Protein AF-A0A411HE53-F1 (afdb_monomer)

Radius of gyration: 23.03 Å; Cα contacts (8 Å, |Δi|>4): 157; chains: 1; bounding box: 48×33×70 Å

Foldseek 3Di:
DQPADADPVRNPGCVLVVLVVLLVVLVVLLVVLVVLLVVLVVCLVPPDLDPLVVQLVVLVVQLVVLVVVLVVLVVCLVVDPVSVVVNVVSVVSNVLSVQSNVLSVCCVPPVPSNSSSVSSNVNSVVSNVVSVVSNVVSVCVVVLHADPPDDPVVVQVVQCPDPPDPHDPDDRHD

pLDDT: mean 86.56, std 9.47, range [50.94, 96.75]

Nearest PDB structures (foldseek):
  8j80-assembly1_A  TM=7.969E-01  e=7.091E-08  Homo sapiens
  8j7v-assembly1_A  TM=7.906E-01  e=1.663E-07  Homo sapiens
  8j7w-assembly1_A  TM=7.786E-01  e=2.138E-07  Homo sapiens
  8j7t-assembly1_B  TM=7.799E-01  e=3.193E-07  Homo sapiens
  8j7x-assembly1_B  TM=7.549E-01  e=5.272E-07  Homo sapiens

Mean predicted aligned error: 8.35 Å

Sequence (174 aa):
IGERKANPGKTYGYYRTEILAAVINAVVLLGISIYVLVEAYRRFQDPPEVQSTSMLIVAGIGLVVNIVGLMILRKDSEASLNMKGAYFEVLSDMLTSVGVMIAGVIMLTTGWYYADPLISAAIGLLIFPRTWKLLMEAVNVLLEGTPKDVDIQELRKSLEQTQGVKDVHDLHIW

Solvent-accessible surface area (backbone atoms only — not comparable to full-atom values): 9396 Å² total; per-residue (Å²): 118,44,82,46,73,58,44,99,92,33,80,82,33,32,53,68,58,44,40,50,52,50,34,53,52,25,52,51,51,40,52,51,23,52,48,39,37,53,50,16,54,51,34,63,77,56,59,62,92,67,65,35,69,62,52,35,52,54,28,51,52,51,32,52,54,29,50,53,51,41,63,62,36,60,78,47,28,82,77,36,72,67,41,34,50,54,39,54,48,39,52,49,55,33,52,52,25,48,49,52,34,52,24,26,52,45,28,70,76,70,67,48,48,62,38,48,24,55,49,40,32,52,53,18,65,60,46,37,63,54,34,50,53,51,30,54,52,36,49,36,59,73,67,51,38,64,52,94,88,60,56,67,68,61,52,50,53,55,51,52,68,37,91,89,49,87,74,88,77,91,88,80,63,94

Structure (mmCIF, N/CA/C/O backbone):
data_AF-A0A411HE53-F1
#
_entry.id   AF-A0A411HE53-F1
#
loop_
_atom_site.group_PDB
_atom_site.id
_atom_site.type_symbol
_atom_site.label_atom_id
_atom_site.label_alt_id
_atom_site.label_comp_id
_atom_site.label_asym_id
_atom_site.label_entity_id
_atom_site.label_seq_id
_atom_site.pdbx_PDB_ins_code
_atom_site.Cartn_x
_atom_site.Cartn_y
_atom_site.Cartn_z
_atom_site.occupancy
_atom_site.B_iso_or_equiv
_atom_site.auth_seq_id
_atom_site.auth_comp_id
_atom_site.auth_asym_id
_atom_site.auth_atom_id
_atom_site.pdbx_PDB_model_num
ATOM 1 N N . ILE A 1 1 ? -10.661 16.184 9.924 1.00 51.97 1 ILE A N 1
ATOM 2 C CA . ILE A 1 1 ? -12.151 16.126 9.998 1.00 51.97 1 ILE A CA 1
ATOM 3 C C . ILE A 1 1 ? -12.615 15.289 11.200 1.00 51.97 1 ILE A C 1
ATOM 5 O O . ILE A 1 1 ? -13.553 15.725 11.856 1.00 51.97 1 ILE A O 1
ATOM 9 N N . GLY A 1 2 ? -11.942 14.175 11.539 1.00 52.38 2 GLY A N 1
ATOM 10 C CA . GLY A 1 2 ? -12.237 13.351 12.729 1.00 52.38 2 GLY A CA 1
ATOM 11 C C . GLY A 1 2 ? -12.090 14.063 14.084 1.00 52.38 2 GLY A C 1
ATOM 12 O O . GLY A 1 2 ? -12.897 13.837 14.976 1.00 52.38 2 GLY A O 1
ATOM 13 N N . GLU A 1 3 ? -11.172 15.028 14.210 1.00 50.94 3 GLU A N 1
ATOM 14 C CA . GLU A 1 3 ? -10.943 15.790 15.457 1.00 50.94 3 GLU A CA 1
ATOM 15 C C . GLU A 1 3 ? -12.009 16.855 15.787 1.00 50.94 3 GLU A C 1
ATOM 17 O O . GLU A 1 3 ? -11.883 17.600 16.764 1.00 50.94 3 GLU A O 1
ATOM 22 N N . ARG A 1 4 ? -13.075 16.986 14.982 1.00 58.03 4 ARG A N 1
ATOM 23 C CA . ARG A 1 4 ? -14.153 17.932 15.305 1.00 58.03 4 ARG A CA 1
ATOM 24 C C . ARG A 1 4 ? -14.902 17.451 16.551 1.00 58.03 4 ARG A C 1
ATOM 26 O O . ARG A 1 4 ? -15.540 16.399 16.528 1.00 58.03 4 ARG A O 1
ATOM 33 N N . LYS A 1 5 ? -14.844 18.264 17.616 1.00 52.84 5 LYS A N 1
ATOM 34 C CA . LYS A 1 5 ? -15.553 18.040 18.887 1.00 52.84 5 LYS A CA 1
ATOM 35 C C . LYS A 1 5 ? -17.051 17.800 18.659 1.00 52.84 5 LYS A C 1
ATOM 37 O O . LYS A 1 5 ? -17.638 18.337 17.716 1.00 52.84 5 LYS A O 1
ATOM 42 N N . ALA A 1 6 ? -17.649 16.997 19.539 1.00 63.59 6 ALA A N 1
ATOM 43 C CA . ALA A 1 6 ? -19.078 16.700 19.531 1.00 63.59 6 ALA A CA 1
ATOM 44 C C . ALA A 1 6 ? -19.917 17.987 19.495 1.00 63.59 6 ALA A C 1
ATOM 46 O O . ALA A 1 6 ? -19.583 18.983 20.140 1.00 63.59 6 ALA A O 1
ATOM 47 N N . ASN A 1 7 ? -21.001 17.964 18.723 1.00 72.25 7 ASN A N 1
ATOM 48 C CA . ASN A 1 7 ? -21.968 19.056 18.653 1.00 72.25 7 ASN A CA 1
ATOM 49 C C . ASN A 1 7 ? -23.387 18.505 18.900 1.00 72.25 7 ASN A C 1
ATOM 51 O O . ASN A 1 7 ? -23.577 17.289 18.866 1.00 72.25 7 ASN A O 1
ATOM 55 N N . PRO A 1 8 ? -24.400 19.360 19.119 1.00 68.56 8 PRO A N 1
ATOM 56 C CA . PRO A 1 8 ? -25.756 18.906 19.445 1.00 68.56 8 PRO A CA 1
ATOM 57 C C . PRO A 1 8 ? -26.407 17.996 18.387 1.00 68.56 8 PRO A C 1
ATOM 59 O O . PRO A 1 8 ? -27.298 17.224 18.718 1.00 68.56 8 PRO A O 1
ATOM 62 N N . GLY A 1 9 ? -25.961 18.052 17.125 1.00 68.06 9 GLY A N 1
ATOM 63 C CA . GLY A 1 9 ? -26.426 17.162 16.051 1.00 68.06 9 GLY A CA 1
ATOM 64 C C . GLY A 1 9 ? -25.592 15.884 15.869 1.00 68.06 9 GLY A C 1
ATOM 65 O O . GLY A 1 9 ? -25.969 15.018 15.080 1.00 68.06 9 GLY A O 1
ATOM 66 N N . LYS A 1 10 ? -24.446 15.769 16.555 1.00 68.75 10 LYS A N 1
ATOM 67 C CA . LYS A 1 10 ? -23.483 14.656 16.512 1.00 68.75 10 LYS A CA 1
ATOM 68 C C . LYS A 1 10 ? -22.904 14.443 17.916 1.00 68.75 10 LYS A C 1
ATOM 70 O O . LYS A 1 10 ? -21.770 14.829 18.206 1.00 68.75 10 LYS A O 1
ATOM 75 N N . THR A 1 11 ? -23.703 13.817 18.776 1.00 67.12 11 THR A N 1
ATOM 76 C CA . THR A 1 11 ? -23.418 13.564 20.201 1.00 67.12 11 THR A CA 1
ATOM 77 C C . THR A 1 11 ? -22.178 12.703 20.449 1.00 67.12 11 THR A C 1
ATOM 79 O O . THR A 1 11 ? -21.512 12.892 21.460 1.00 67.12 11 THR A O 1
ATOM 82 N N . TYR A 1 12 ? -21.806 11.837 19.502 1.00 65.25 12 TYR A N 1
ATOM 83 C CA . TYR A 1 12 ? -20.582 11.021 19.556 1.00 65.25 12 TYR A CA 1
ATOM 84 C C . TYR A 1 12 ? -19.387 11.631 18.793 1.00 6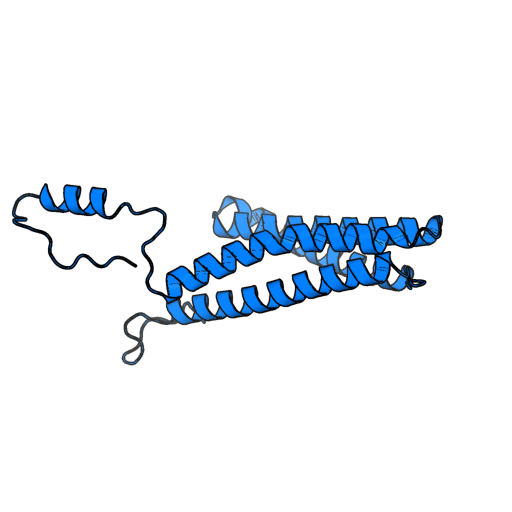5.25 12 TYR A C 1
ATOM 86 O O . TYR A 1 12 ? -18.345 10.995 18.652 1.00 65.25 12 TYR A O 1
ATOM 94 N N . GLY A 1 13 ? -19.510 12.858 18.274 1.00 70.75 13 GLY A N 1
ATOM 95 C CA . GLY A 1 13 ? -18.477 13.479 17.438 1.00 70.75 13 GLY A CA 1
ATOM 96 C C . GLY A 1 13 ? -18.376 12.879 16.030 1.00 70.75 13 GLY A C 1
ATOM 97 O O . GLY A 1 13 ? -19.280 12.192 15.553 1.00 70.75 13 GLY A O 1
ATOM 98 N N . TYR A 1 14 ? -17.281 13.182 15.327 1.00 70.19 14 TYR A N 1
ATOM 99 C CA . TYR A 1 14 ? -17.082 12.811 13.917 1.00 70.19 14 TYR A CA 1
ATOM 100 C C . TYR A 1 14 ? -16.272 11.522 13.713 1.00 70.19 14 TYR A C 1
ATOM 102 O O . TYR A 1 14 ? -15.914 11.220 12.575 1.00 70.19 14 TYR A O 1
ATOM 110 N N . TYR A 1 15 ? -16.048 10.734 14.767 1.00 70.25 15 TYR A N 1
ATOM 111 C CA . TYR A 1 15 ? -15.187 9.544 14.751 1.00 70.25 15 TYR A CA 1
ATOM 112 C C . TYR A 1 15 ? -15.578 8.523 13.664 1.00 70.25 15 TYR A C 1
ATOM 114 O O . TYR A 1 15 ? -14.742 8.057 12.895 1.00 70.25 15 TYR A O 1
ATOM 122 N N . ARG A 1 16 ? -16.883 8.270 13.480 1.00 77.75 16 ARG A N 1
ATOM 123 C CA . ARG A 1 16 ? -17.392 7.370 12.420 1.00 77.75 16 ARG A CA 1
ATOM 124 C C . ARG A 1 16 ? -17.100 7.861 10.997 1.00 77.75 16 ARG A C 1
ATOM 126 O O . ARG A 1 16 ? -17.024 7.062 10.070 1.00 77.75 16 ARG A O 1
ATOM 133 N N . THR A 1 17 ? -16.904 9.165 10.812 1.00 79.31 17 THR A N 1
ATOM 134 C CA . THR A 1 17 ? -16.557 9.749 9.503 1.00 79.31 17 THR A CA 1
ATOM 135 C C . THR A 1 17 ? -15.129 9.393 9.097 1.00 79.31 17 THR A C 1
ATOM 137 O O . THR A 1 17 ? -14.850 9.227 7.915 1.00 79.31 17 THR A O 1
ATOM 140 N N . GLU A 1 18 ? -14.227 9.262 10.069 1.00 78.94 18 GLU A N 1
ATOM 141 C CA . GLU A 1 18 ? -12.844 8.845 9.834 1.00 78.94 18 GLU A CA 1
ATOM 142 C C . GLU A 1 18 ? -12.776 7.376 9.414 1.00 78.94 18 GLU A C 1
ATOM 144 O O . GLU A 1 18 ? -12.111 7.044 8.435 1.00 78.94 18 GLU A O 1
ATOM 149 N N . ILE A 1 19 ? -13.569 6.522 10.064 1.00 86.00 19 ILE A N 1
ATOM 150 C CA . ILE A 1 19 ? -13.704 5.111 9.687 1.00 86.00 19 ILE A CA 1
ATOM 151 C C . ILE A 1 19 ? -14.301 4.979 8.278 1.00 86.00 19 ILE A C 1
ATOM 153 O O . ILE A 1 19 ? -13.793 4.209 7.468 1.00 86.00 19 ILE A O 1
ATOM 157 N N . LEU A 1 20 ? -15.325 5.770 7.933 1.00 88.25 20 LEU A N 1
ATOM 158 C CA . LEU A 1 20 ? -15.868 5.807 6.568 1.00 88.25 20 LEU A CA 1
ATOM 159 C C . LEU A 1 20 ? -14.811 6.213 5.532 1.00 88.25 20 LEU A C 1
ATOM 161 O O . LEU A 1 20 ? -14.722 5.591 4.473 1.00 88.25 20 LEU A O 1
ATOM 165 N N . ALA A 1 21 ? -13.990 7.221 5.835 1.00 87.62 21 ALA A N 1
ATOM 166 C CA . ALA A 1 21 ? -12.886 7.615 4.964 1.00 87.62 21 ALA A CA 1
ATOM 167 C C . ALA A 1 21 ? -11.861 6.477 4.801 1.00 87.62 21 ALA A C 1
ATOM 169 O O . ALA A 1 21 ? -11.408 6.222 3.685 1.00 87.62 21 ALA A O 1
ATOM 170 N N . ALA A 1 22 ? -11.554 5.751 5.881 1.00 87.44 22 ALA A N 1
ATOM 171 C CA . ALA A 1 22 ? -10.672 4.589 5.844 1.00 87.44 22 ALA A CA 1
ATOM 172 C C . ALA A 1 22 ? -11.239 3.449 4.980 1.00 87.44 22 ALA A C 1
ATOM 174 O O . ALA A 1 22 ? -10.498 2.875 4.183 1.00 87.44 22 ALA A O 1
ATOM 175 N N . VAL A 1 23 ? -12.546 3.162 5.064 1.00 91.94 23 VAL A N 1
ATOM 176 C CA . VAL A 1 23 ? -13.217 2.172 4.199 1.00 91.94 23 VAL A CA 1
ATOM 177 C C . VAL A 1 23 ? -13.121 2.573 2.730 1.00 91.94 23 VAL A C 1
ATOM 179 O O . VAL A 1 23 ? -12.715 1.755 1.907 1.00 91.94 23 VAL A O 1
ATOM 182 N N . ILE A 1 24 ? -13.449 3.824 2.389 1.00 94.12 24 ILE A N 1
ATOM 183 C CA . ILE A 1 24 ? -13.370 4.312 1.002 1.00 94.12 24 ILE A CA 1
ATOM 184 C C . ILE A 1 24 ? -11.940 4.169 0.473 1.00 94.12 24 ILE A C 1
ATOM 186 O O . ILE A 1 24 ? -11.738 3.639 -0.618 1.00 94.12 24 ILE A O 1
ATOM 190 N N . ASN A 1 25 ? -10.947 4.584 1.261 1.00 92.62 25 ASN A N 1
ATOM 191 C CA . ASN A 1 25 ? -9.543 4.448 0.892 1.00 92.62 25 ASN A CA 1
ATOM 192 C C . ASN A 1 25 ? -9.145 2.979 0.678 1.00 92.62 25 ASN A C 1
ATOM 194 O O . ASN A 1 25 ? -8.518 2.648 -0.325 1.00 92.62 25 ASN A O 1
ATOM 198 N N . ALA A 1 26 ? -9.554 2.081 1.577 1.00 93.62 26 ALA A N 1
ATOM 199 C CA . ALA A 1 26 ? -9.264 0.658 1.454 1.00 93.62 26 ALA A CA 1
ATOM 200 C C . ALA A 1 26 ? -9.909 0.038 0.199 1.00 93.62 26 ALA A C 1
ATOM 202 O O . ALA A 1 26 ? -9.266 -0.755 -0.485 1.00 93.62 26 ALA A O 1
ATOM 203 N N . VAL A 1 27 ? -11.136 0.434 -0.158 1.00 95.88 27 VAL A N 1
ATOM 204 C CA . VAL A 1 27 ? -11.794 -0.003 -1.403 1.00 95.88 27 VAL A CA 1
ATOM 205 C C . VAL A 1 27 ? -11.034 0.487 -2.636 1.00 95.88 27 VAL A C 1
ATOM 207 O O . VAL A 1 27 ? -10.799 -0.298 -3.555 1.00 95.88 27 VAL A O 1
ATOM 210 N N . VAL A 1 28 ? -10.607 1.754 -2.656 1.00 95.81 28 VAL A N 1
ATOM 211 C CA . VAL A 1 28 ? -9.810 2.311 -3.762 1.00 95.81 28 VAL A CA 1
ATOM 212 C C . VAL A 1 28 ? -8.487 1.558 -3.908 1.00 95.81 28 VAL A C 1
ATOM 214 O O . VAL A 1 28 ? -8.150 1.121 -5.006 1.00 95.81 28 VAL A O 1
ATOM 217 N N . LEU A 1 29 ? -7.765 1.344 -2.806 1.00 92.88 29 LEU A N 1
ATOM 218 C CA . LEU A 1 29 ? -6.493 0.621 -2.805 1.00 92.88 29 LEU A CA 1
ATOM 219 C C . LEU A 1 29 ? -6.649 -0.847 -3.228 1.00 92.88 29 LEU A C 1
ATOM 221 O O . LEU A 1 29 ? -5.813 -1.351 -3.976 1.00 92.88 29 LEU A O 1
ATOM 225 N N . LEU A 1 30 ? -7.728 -1.525 -2.822 1.00 95.81 30 LEU A N 1
ATOM 226 C CA . LEU A 1 30 ? -8.046 -2.874 -3.302 1.00 95.81 30 LEU A CA 1
ATOM 227 C C . LEU A 1 30 ? -8.320 -2.882 -4.805 1.00 95.81 30 LEU A C 1
ATOM 229 O O . LEU A 1 30 ? -7.794 -3.738 -5.511 1.00 95.81 30 LEU A O 1
ATOM 233 N N . GLY A 1 31 ? -9.095 -1.916 -5.302 1.00 96.75 31 GLY A N 1
ATOM 234 C CA . GLY A 1 31 ? -9.354 -1.760 -6.732 1.00 96.75 31 GLY A CA 1
ATOM 235 C C . GLY A 1 31 ? -8.067 -1.555 -7.532 1.00 96.75 31 GLY A C 1
ATOM 236 O O . GLY A 1 31 ? -7.852 -2.240 -8.531 1.00 96.75 31 GLY A O 1
ATOM 237 N N . ILE A 1 32 ? -7.176 -0.677 -7.058 1.00 94.75 32 ILE A N 1
ATOM 238 C CA . ILE A 1 32 ? -5.857 -0.442 -7.663 1.00 94.75 32 ILE A CA 1
ATOM 239 C C . ILE A 1 32 ? -5.003 -1.715 -7.619 1.00 94.75 32 ILE A C 1
ATOM 241 O O . ILE A 1 32 ? -4.416 -2.087 -8.630 1.00 94.75 32 ILE A O 1
ATOM 245 N N . SER A 1 33 ? -4.955 -2.412 -6.484 1.00 94.56 33 SER A N 1
ATOM 246 C CA . SER A 1 33 ? -4.186 -3.652 -6.330 1.00 94.56 33 SER A CA 1
ATOM 247 C C . SER A 1 33 ? -4.666 -4.749 -7.289 1.00 94.56 33 SER A C 1
ATOM 249 O O . SER A 1 33 ? -3.850 -5.345 -7.991 1.00 94.56 33 SER A O 1
ATOM 251 N N . ILE A 1 34 ? -5.982 -4.963 -7.402 1.00 96.44 34 ILE A N 1
ATOM 252 C CA . ILE A 1 34 ? -6.571 -5.906 -8.367 1.00 96.44 34 ILE A CA 1
ATOM 253 C C . ILE A 1 34 ? -6.232 -5.487 -9.798 1.00 96.44 34 ILE A C 1
ATOM 255 O O . ILE A 1 34 ? -5.826 -6.326 -10.599 1.00 96.44 34 ILE A O 1
ATOM 259 N N . TYR A 1 35 ? -6.371 -4.199 -10.120 1.00 95.94 35 TYR A N 1
ATOM 260 C CA . TYR A 1 35 ? -6.036 -3.677 -11.441 1.00 95.94 35 TYR A CA 1
ATOM 261 C C . TYR A 1 35 ? -4.572 -3.954 -11.806 1.00 95.94 35 TYR A C 1
ATOM 263 O O . TYR A 1 35 ? -4.305 -4.475 -12.885 1.00 95.94 35 TYR A O 1
ATOM 271 N N . VAL A 1 36 ? -3.633 -3.686 -10.892 1.00 93.31 36 VAL A N 1
ATOM 272 C CA . VAL A 1 36 ? -2.200 -3.965 -11.083 1.00 93.31 36 VAL A CA 1
ATOM 273 C C . VAL A 1 36 ? -1.945 -5.458 -11.295 1.00 93.31 36 VAL A C 1
ATOM 275 O O . VAL A 1 36 ? -1.175 -5.812 -12.181 1.00 93.31 36 VAL A O 1
ATOM 278 N N . LEU A 1 37 ? -2.604 -6.342 -10.539 1.00 95.69 37 LEU A N 1
ATOM 279 C CA . LEU A 1 37 ? -2.469 -7.795 -10.711 1.00 95.69 37 LEU A CA 1
ATOM 280 C C . LEU A 1 37 ? -2.994 -8.274 -12.071 1.00 95.69 37 LEU A C 1
ATOM 282 O O . LEU A 1 37 ? -2.351 -9.091 -12.730 1.00 95.69 37 LEU A O 1
ATOM 286 N N . VAL A 1 38 ? -4.144 -7.755 -12.507 1.00 95.75 38 VAL A N 1
ATOM 287 C CA . VAL A 1 38 ? -4.718 -8.063 -13.825 1.00 95.75 38 VAL A CA 1
ATOM 288 C C . VAL A 1 38 ? -3.807 -7.556 -14.940 1.00 95.75 38 VAL A C 1
ATOM 290 O O . VAL A 1 38 ? -3.558 -8.275 -15.906 1.00 95.75 38 VAL A O 1
ATOM 293 N N .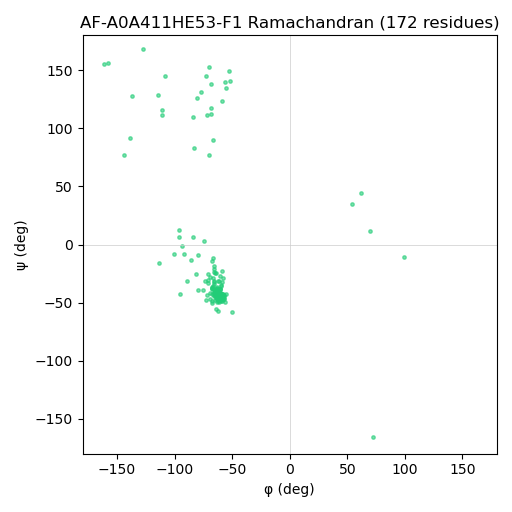 GLU A 1 39 ? -3.289 -6.339 -14.811 1.00 92.75 39 GLU A N 1
ATOM 294 C CA . GLU A 1 39 ? -2.383 -5.739 -15.786 1.00 92.75 39 GLU A CA 1
ATOM 295 C C . GLU A 1 39 ? -1.046 -6.491 -15.854 1.00 92.75 39 GLU A C 1
ATOM 297 O O . GLU A 1 39 ? -0.558 -6.784 -16.943 1.00 92.75 39 GLU A O 1
ATOM 302 N N . ALA A 1 40 ? -0.496 -6.892 -14.705 1.00 92.69 40 ALA A N 1
ATOM 303 C CA . ALA A 1 40 ? 0.690 -7.737 -14.632 1.00 92.69 40 ALA A CA 1
ATOM 304 C C . ALA A 1 40 ? 0.466 -9.082 -15.338 1.00 92.69 40 ALA A C 1
ATOM 306 O O . ALA A 1 40 ? 1.313 -9.514 -16.115 1.00 92.69 40 ALA A O 1
ATOM 307 N N . TYR A 1 41 ? -0.693 -9.717 -15.135 1.00 93.69 41 TYR A N 1
ATOM 308 C CA . TYR A 1 41 ? -1.046 -10.952 -15.835 1.00 93.69 41 TYR A CA 1
ATOM 309 C C . TYR A 1 41 ? -1.144 -10.755 -17.356 1.00 93.69 41 TYR A C 1
ATOM 311 O O . TYR A 1 41 ? -0.614 -11.565 -18.113 1.00 93.69 41 TYR A O 1
ATOM 319 N N . ARG A 1 42 ? -1.767 -9.661 -17.815 1.00 91.31 42 ARG A N 1
ATOM 320 C CA . ARG A 1 42 ? -1.861 -9.328 -19.248 1.00 91.31 42 ARG A CA 1
ATOM 321 C C . ARG A 1 42 ? -0.484 -9.105 -19.875 1.00 91.31 42 ARG A C 1
ATOM 323 O O . ARG A 1 42 ? -0.177 -9.720 -20.889 1.00 91.31 42 ARG A O 1
ATOM 330 N N . ARG A 1 43 ? 0.367 -8.295 -19.240 1.00 88.44 43 ARG A N 1
ATOM 331 C CA . ARG A 1 43 ? 1.743 -8.022 -19.699 1.00 88.44 43 ARG A CA 1
ATOM 332 C C . ARG A 1 43 ? 2.649 -9.245 -19.644 1.00 88.44 43 ARG A C 1
ATOM 334 O O . ARG A 1 43 ? 3.644 -9.300 -20.353 1.00 88.44 43 ARG A O 1
ATOM 341 N N . PHE A 1 44 ? 2.328 -10.225 -18.804 1.00 90.19 44 PHE A N 1
ATOM 342 C CA . PHE A 1 44 ? 3.047 -11.493 -18.786 1.00 90.19 44 PHE A CA 1
ATOM 343 C C . PHE A 1 44 ? 2.751 -12.346 -20.030 1.00 90.19 44 PHE A C 1
ATOM 345 O O . PHE A 1 44 ? 3.615 -13.106 -20.457 1.00 90.19 44 PHE A O 1
ATOM 352 N N . GLN A 1 45 ? 1.549 -12.237 -20.610 1.00 89.19 45 GLN A N 1
ATOM 353 C CA . GLN A 1 45 ? 1.170 -12.970 -21.824 1.00 89.19 45 GLN A CA 1
ATOM 354 C C . GLN A 1 45 ? 1.720 -12.327 -23.099 1.00 89.19 45 GLN A C 1
ATOM 356 O O . GLN A 1 45 ? 2.135 -13.046 -24.004 1.00 89.19 45 GLN A O 1
ATOM 361 N N . ASP A 1 46 ? 1.724 -10.997 -23.159 1.00 84.44 46 ASP A N 1
ATOM 362 C CA . ASP A 1 46 ? 2.254 -10.224 -24.283 1.00 84.44 46 ASP A CA 1
ATOM 363 C C . ASP A 1 46 ? 3.034 -9.018 -23.734 1.00 84.44 46 ASP A C 1
ATOM 365 O O . ASP A 1 46 ? 2.420 -7.997 -23.406 1.00 84.44 46 ASP A O 1
ATOM 369 N N . PRO A 1 47 ? 4.360 -9.146 -23.519 1.00 78.69 47 PRO A N 1
ATOM 370 C CA . PRO A 1 47 ? 5.168 -8.084 -22.932 1.00 78.69 47 PRO A CA 1
ATOM 371 C C . PRO A 1 47 ? 5.268 -6.904 -23.902 1.00 78.69 47 PRO A C 1
ATOM 373 O O . PRO A 1 47 ? 5.913 -7.032 -24.946 1.00 78.69 47 PRO A O 1
ATOM 376 N N . PRO A 1 48 ? 4.676 -5.739 -23.584 1.00 75.62 48 PRO A N 1
ATOM 377 C CA . PRO A 1 48 ? 4.821 -4.578 -24.442 1.00 75.62 48 PRO A CA 1
ATOM 378 C C . PRO A 1 48 ? 6.257 -4.051 -24.361 1.00 75.62 48 PRO A C 1
ATOM 380 O O . PRO A 1 48 ? 6.913 -4.154 -23.320 1.00 75.62 48 PRO A O 1
ATOM 383 N N . GLU A 1 49 ? 6.726 -3.395 -25.422 1.00 70.25 49 GLU A N 1
ATOM 384 C CA . GLU A 1 49 ? 7.906 -2.533 -25.328 1.00 70.25 49 GLU A CA 1
ATOM 385 C C . GLU A 1 49 ? 7.561 -1.331 -24.434 1.00 70.25 49 GLU A C 1
ATOM 387 O O . GLU A 1 49 ? 7.028 -0.308 -24.869 1.00 70.25 49 GLU A O 1
ATOM 392 N N . VAL A 1 50 ? 7.799 -1.481 -23.131 1.00 68.62 50 VAL A N 1
ATOM 393 C CA . VAL A 1 50 ? 7.560 -0.422 -22.150 1.00 68.62 50 VAL A CA 1
ATOM 394 C C . VAL A 1 50 ? 8.569 0.705 -22.379 1.00 68.62 50 VAL A C 1
ATOM 396 O O . VAL A 1 50 ? 9.763 0.464 -22.563 1.00 68.62 50 VAL A O 1
ATOM 399 N N . GLN A 1 51 ? 8.111 1.960 -22.304 1.00 76.94 51 GLN A N 1
ATOM 400 C CA . GLN A 1 51 ? 8.990 3.133 -22.241 1.00 76.94 51 GLN A CA 1
ATOM 401 C C . GLN A 1 51 ? 9.707 3.188 -20.882 1.00 76.94 51 GLN A C 1
ATOM 403 O O . GLN A 1 51 ? 9.352 3.965 -19.991 1.00 76.94 51 GLN A O 1
ATOM 408 N N . SER A 1 52 ? 10.728 2.349 -20.720 1.00 79.75 52 SER A N 1
ATOM 409 C CA . SER A 1 52 ? 11.466 2.157 -19.468 1.00 79.75 52 SER A CA 1
ATOM 410 C C . SER A 1 52 ? 12.088 3.455 -18.931 1.00 79.75 52 SER A C 1
ATOM 412 O O . SER A 1 52 ? 12.182 3.635 -17.720 1.00 79.75 52 SER A O 1
ATOM 414 N N . THR A 1 53 ? 12.440 4.412 -19.798 1.00 85.44 53 THR A N 1
ATOM 415 C CA . THR A 1 53 ? 12.942 5.737 -19.389 1.00 85.44 53 THR A CA 1
ATOM 416 C C . THR A 1 53 ? 11.902 6.532 -18.596 1.00 85.44 53 THR A C 1
ATOM 418 O O . THR A 1 53 ? 12.210 7.062 -17.530 1.00 85.44 53 THR A O 1
ATOM 421 N N . SER A 1 54 ? 10.657 6.583 -19.075 1.00 87.50 54 SER A N 1
ATOM 422 C CA . SER A 1 54 ? 9.561 7.296 -18.406 1.00 87.50 54 SER A CA 1
ATOM 423 C C . SER A 1 54 ? 9.229 6.650 -17.057 1.00 87.50 54 SER A C 1
ATOM 425 O O . SE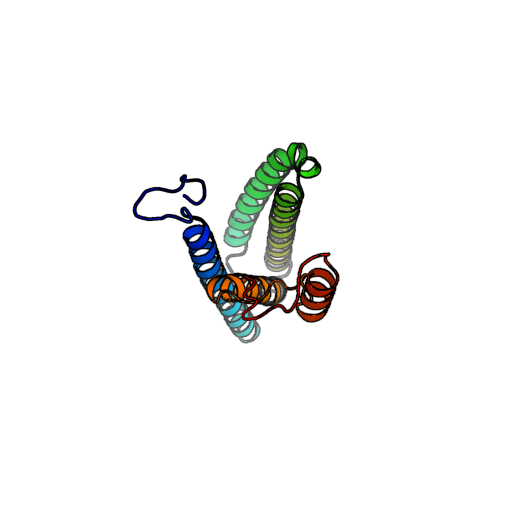R A 1 54 ? 9.041 7.349 -16.063 1.00 87.50 54 SER A O 1
ATOM 427 N N . MET A 1 55 ? 9.240 5.314 -17.002 1.00 89.12 55 MET A N 1
ATOM 428 C CA . MET A 1 55 ? 9.060 4.540 -15.769 1.00 89.12 55 MET A CA 1
ATOM 429 C C . MET A 1 55 ? 10.135 4.866 -14.723 1.00 89.12 55 MET A C 1
ATOM 431 O O . MET A 1 55 ? 9.799 5.112 -13.566 1.00 89.12 55 MET A O 1
ATOM 435 N N . LEU A 1 56 ? 11.412 4.927 -15.123 1.00 92.56 56 LEU A N 1
ATOM 436 C CA . LEU A 1 56 ? 12.511 5.279 -14.219 1.00 92.56 56 LEU A CA 1
ATOM 437 C C . LEU A 1 56 ? 12.398 6.703 -13.673 1.00 92.56 56 LEU A C 1
ATOM 439 O O . LEU A 1 56 ? 12.682 6.919 -12.498 1.00 92.56 56 LEU A O 1
ATOM 443 N N . ILE A 1 57 ? 11.969 7.666 -14.494 1.00 93.62 57 ILE A N 1
ATOM 444 C CA . ILE A 1 57 ? 11.773 9.051 -14.047 1.00 93.62 57 ILE A CA 1
ATOM 445 C C . ILE A 1 57 ? 10.674 9.111 -12.982 1.00 93.62 57 ILE A C 1
ATOM 447 O O . ILE A 1 57 ? 10.892 9.677 -11.911 1.00 93.62 57 ILE A O 1
ATOM 451 N N . VAL A 1 58 ? 9.514 8.499 -13.241 1.00 92.25 58 VAL A N 1
ATOM 452 C CA . VAL A 1 58 ? 8.390 8.504 -12.289 1.00 92.25 58 VAL A CA 1
ATOM 453 C C . VAL A 1 58 ? 8.763 7.778 -10.995 1.00 92.25 58 VAL A C 1
ATOM 455 O O . VAL A 1 58 ? 8.541 8.317 -9.911 1.00 92.25 58 VAL A O 1
ATOM 458 N N . ALA A 1 59 ? 9.386 6.599 -11.091 1.00 92.81 59 ALA A N 1
ATOM 459 C CA . ALA A 1 59 ? 9.843 5.846 -9.925 1.00 92.81 59 ALA A CA 1
ATOM 460 C C . ALA A 1 59 ? 10.918 6.607 -9.130 1.00 92.81 59 ALA A C 1
ATOM 462 O O . ALA A 1 59 ? 10.891 6.607 -7.901 1.00 92.81 59 ALA A O 1
ATOM 463 N N . GLY A 1 60 ? 11.821 7.314 -9.815 1.00 96.19 60 GLY A N 1
ATOM 464 C CA . GLY A 1 60 ? 12.836 8.159 -9.189 1.00 96.19 60 GLY A CA 1
ATOM 465 C C . GLY A 1 60 ? 12.234 9.339 -8.424 1.00 96.19 60 GLY A C 1
ATOM 466 O O . GLY A 1 60 ? 12.629 9.596 -7.289 1.00 96.19 60 GLY A O 1
ATOM 467 N N . ILE A 1 61 ? 11.239 10.023 -8.999 1.00 95.81 61 ILE A N 1
ATOM 468 C CA . ILE A 1 61 ? 10.514 11.099 -8.305 1.00 95.81 61 ILE A CA 1
ATOM 469 C C . ILE A 1 61 ? 9.801 10.544 -7.067 1.00 95.81 61 ILE A C 1
ATOM 471 O O . ILE A 1 61 ? 9.937 11.112 -5.984 1.00 95.81 61 ILE A O 1
ATOM 475 N N . GLY A 1 62 ? 9.093 9.418 -7.203 1.00 94.06 62 GLY A N 1
ATOM 476 C CA . GLY A 1 62 ? 8.427 8.752 -6.080 1.00 94.06 62 GLY A CA 1
ATOM 477 C C . GLY A 1 62 ? 9.402 8.376 -4.962 1.00 94.06 62 GLY A C 1
ATOM 478 O O . GLY A 1 62 ? 9.150 8.665 -3.793 1.00 94.06 62 GLY A O 1
ATOM 479 N N . LEU A 1 63 ? 10.566 7.830 -5.321 1.00 95.69 63 LEU A N 1
ATOM 480 C CA . LEU A 1 63 ? 11.617 7.498 -4.366 1.00 95.69 63 LEU A CA 1
ATOM 481 C C . LEU A 1 63 ? 12.126 8.739 -3.621 1.00 95.69 63 LEU A C 1
ATOM 483 O O . LEU A 1 63 ? 12.267 8.690 -2.402 1.00 95.69 63 LEU A O 1
ATOM 487 N N . VAL A 1 64 ? 12.360 9.857 -4.314 1.00 96.69 64 VAL A N 1
ATOM 488 C CA . VAL A 1 64 ? 12.779 11.117 -3.675 1.00 96.69 64 VAL A CA 1
ATOM 489 C C . VAL A 1 64 ? 11.716 11.619 -2.699 1.00 96.69 64 VAL A C 1
ATOM 491 O O . VAL A 1 64 ? 12.052 11.973 -1.569 1.00 96.69 64 VAL A O 1
ATOM 494 N N . VAL A 1 65 ? 10.440 11.610 -3.096 1.00 95.69 65 VAL A N 1
ATOM 495 C CA . VAL A 1 65 ? 9.326 12.014 -2.223 1.00 95.69 65 VAL A CA 1
ATOM 496 C C . VAL A 1 65 ? 9.280 11.141 -0.968 1.00 95.69 65 VAL A C 1
ATOM 498 O O . VAL A 1 65 ? 9.218 11.671 0.143 1.00 95.69 65 VAL A O 1
ATOM 501 N N . ASN A 1 66 ? 9.391 9.822 -1.122 1.00 95.06 66 ASN A N 1
ATOM 502 C CA . ASN A 1 66 ? 9.374 8.903 0.010 1.00 95.06 66 ASN A CA 1
ATOM 503 C C . ASN A 1 66 ? 10.615 9.045 0.907 1.00 95.06 66 ASN A C 1
ATOM 505 O O . ASN A 1 66 ? 10.485 8.991 2.126 1.00 95.06 66 ASN A O 1
ATOM 509 N N . ILE A 1 67 ? 11.802 9.312 0.347 1.00 94.69 67 ILE A N 1
ATOM 510 C CA . ILE A 1 67 ? 13.011 9.617 1.134 1.00 94.69 67 ILE A CA 1
ATOM 511 C C . ILE A 1 67 ? 12.789 10.858 2.001 1.00 94.69 67 ILE A C 1
ATOM 513 O O . ILE A 1 67 ? 13.103 10.837 3.192 1.00 94.69 67 ILE A O 1
ATOM 517 N N . VAL A 1 68 ? 12.237 11.931 1.427 1.00 94.19 68 VAL A N 1
ATOM 518 C CA . VAL A 1 68 ? 11.932 13.161 2.173 1.00 94.19 68 VAL A CA 1
ATOM 519 C C . VAL A 1 68 ? 10.911 12.875 3.275 1.00 94.19 68 VAL A C 1
ATOM 521 O O . VAL A 1 68 ? 11.134 13.257 4.424 1.00 94.19 68 VAL A O 1
ATOM 524 N N . GLY A 1 69 ? 9.835 12.147 2.961 1.00 91.56 69 GLY A N 1
ATOM 525 C CA . GLY A 1 69 ? 8.835 11.728 3.945 1.00 91.56 69 GLY A CA 1
ATOM 526 C C . GLY A 1 69 ? 9.442 10.913 5.089 1.00 91.56 69 GLY A C 1
ATOM 527 O O . GLY A 1 69 ? 9.185 11.195 6.259 1.00 91.56 69 GLY A O 1
ATOM 528 N N . LEU A 1 70 ? 10.324 9.964 4.771 1.00 91.62 70 LEU A N 1
ATOM 529 C CA . LEU A 1 70 ? 11.000 9.131 5.759 1.00 91.62 70 LEU A CA 1
ATOM 530 C C . LEU A 1 70 ? 11.951 9.949 6.643 1.00 91.62 70 LEU A C 1
ATO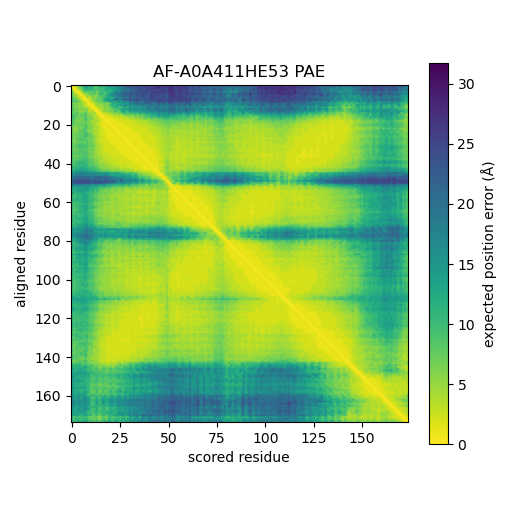M 532 O O . LEU A 1 70 ? 11.995 9.733 7.852 1.00 91.62 70 LEU A O 1
ATOM 536 N N . MET A 1 71 ? 12.677 10.921 6.080 1.00 90.38 71 MET A N 1
ATOM 537 C CA . MET A 1 71 ? 13.529 11.833 6.855 1.00 90.38 71 MET A CA 1
ATOM 538 C C . MET A 1 71 ? 12.728 12.690 7.839 1.00 90.38 71 MET A C 1
ATOM 540 O O . MET A 1 71 ? 13.195 12.917 8.957 1.00 90.38 71 MET A O 1
ATOM 544 N N . ILE A 1 72 ? 11.537 13.142 7.439 1.00 89.62 72 ILE A N 1
ATOM 545 C CA . ILE A 1 72 ? 10.630 13.903 8.305 1.00 89.62 72 ILE A CA 1
ATOM 546 C C . ILE A 1 72 ? 10.111 13.000 9.431 1.00 89.62 72 ILE A C 1
ATOM 548 O O . ILE A 1 72 ? 10.238 13.345 10.603 1.00 89.62 72 ILE A O 1
ATOM 552 N N . LEU A 1 73 ? 9.607 11.811 9.091 1.00 87.94 73 LEU A N 1
ATOM 553 C CA . LEU A 1 73 ? 8.989 10.888 10.048 1.00 87.94 73 LEU A CA 1
ATOM 554 C C . LEU A 1 73 ? 9.985 10.239 11.015 1.00 87.94 73 LEU A C 1
ATOM 556 O O . LEU A 1 73 ? 9.598 9.858 12.116 1.00 87.94 73 LEU A O 1
ATOM 560 N N . ARG A 1 74 ? 11.265 10.115 10.643 1.00 83.25 74 ARG A N 1
ATOM 561 C CA . ARG A 1 74 ? 12.285 9.426 11.453 1.00 83.25 74 ARG A CA 1
ATOM 562 C C . ARG A 1 74 ? 12.468 10.026 12.848 1.00 83.25 74 ARG A C 1
ATOM 564 O O . ARG A 1 74 ? 12.803 9.298 13.776 1.00 83.25 74 ARG A O 1
ATOM 571 N N . LYS A 1 75 ? 12.289 11.340 13.005 1.00 76.94 75 LYS A N 1
ATOM 572 C CA . LYS A 1 75 ? 12.423 11.997 14.316 1.00 76.94 75 LYS A CA 1
ATOM 573 C C . LYS A 1 75 ? 11.242 11.696 15.239 1.00 76.94 75 LYS A C 1
ATOM 575 O O . LYS A 1 75 ? 11.436 11.577 16.442 1.00 76.94 75 LYS A O 1
ATOM 580 N N . ASP A 1 76 ? 10.057 11.509 14.665 1.00 76.75 76 ASP A N 1
ATOM 581 C CA . ASP A 1 76 ? 8.808 11.325 15.407 1.00 76.75 76 ASP A CA 1
ATOM 582 C C . ASP A 1 76 ? 8.376 9.850 15.499 1.00 76.75 76 ASP A C 1
ATOM 584 O O . ASP A 1 76 ? 7.447 9.511 16.233 1.00 76.75 76 ASP A O 1
ATOM 588 N N . SER A 1 77 ? 9.053 8.938 14.790 1.00 73.19 77 SER A N 1
ATOM 589 C CA . SER A 1 77 ? 8.702 7.511 14.749 1.00 73.19 77 SER A CA 1
ATOM 590 C C . SER A 1 77 ? 8.879 6.781 16.085 1.00 73.19 77 SER A C 1
ATOM 592 O O . SER A 1 77 ? 8.265 5.736 16.285 1.00 73.19 77 SER A O 1
ATOM 594 N N . GLU A 1 78 ? 9.687 7.315 17.007 1.00 74.56 78 GLU A N 1
ATOM 595 C CA . GLU A 1 78 ? 9.818 6.774 18.371 1.00 74.56 78 GLU A CA 1
ATOM 596 C C . GLU A 1 78 ? 8.756 7.323 19.338 1.00 74.56 78 GLU A C 1
ATOM 598 O O . GLU A 1 78 ? 8.559 6.765 20.414 1.00 74.56 78 GLU A O 1
ATOM 603 N N . ALA A 1 79 ? 8.032 8.381 18.952 1.00 74.94 79 ALA A N 1
ATOM 604 C CA . ALA A 1 79 ? 7.099 9.075 19.835 1.00 74.94 79 ALA A CA 1
ATOM 605 C C . ALA A 1 79 ? 5.725 8.389 19.942 1.00 74.94 79 ALA A C 1
ATOM 607 O O . ALA A 1 79 ? 5.030 8.565 20.941 1.00 74.94 79 ALA A O 1
ATOM 608 N N . SER A 1 80 ? 5.298 7.618 18.933 1.00 80.38 80 SER A N 1
ATOM 609 C CA . SER A 1 80 ? 4.035 6.868 19.001 1.00 80.38 80 SER A CA 1
ATOM 610 C C . SER A 1 80 ? 3.974 5.678 18.042 1.00 80.38 80 SER A C 1
ATOM 612 O O . SER A 1 80 ? 4.613 5.663 16.988 1.00 80.38 80 SER A O 1
ATOM 614 N N . LEU A 1 81 ? 3.132 4.692 18.376 1.00 77.31 81 LEU A N 1
ATOM 615 C CA . LEU A 1 81 ? 2.850 3.541 17.509 1.00 77.31 81 LEU A CA 1
ATOM 616 C C . LEU A 1 81 ? 2.259 3.958 16.155 1.00 77.31 81 LEU A C 1
ATOM 618 O O . LEU A 1 81 ? 2.606 3.360 15.139 1.00 77.31 81 LEU A O 1
ATOM 622 N N . ASN A 1 82 ? 1.438 5.012 16.122 1.00 75.12 82 ASN A N 1
ATOM 623 C CA . ASN A 1 82 ? 0.876 5.541 14.878 1.00 75.12 82 ASN A CA 1
ATOM 624 C C . ASN A 1 82 ? 1.972 6.120 13.971 1.00 75.12 82 ASN A C 1
ATOM 626 O O . ASN A 1 82 ? 2.006 5.811 12.781 1.00 75.12 82 ASN A O 1
ATOM 630 N N . MET A 1 83 ? 2.911 6.891 14.531 1.00 83.88 83 MET A N 1
ATOM 631 C CA . MET A 1 83 ? 4.043 7.437 13.769 1.00 83.88 83 MET A CA 1
ATOM 632 C C . MET A 1 83 ? 5.002 6.341 13.305 1.00 83.88 83 MET A C 1
ATOM 634 O O . MET A 1 83 ? 5.481 6.377 12.173 1.00 83.88 83 MET A O 1
ATOM 638 N N . LYS A 1 84 ? 5.234 5.319 14.137 1.00 85.38 84 LYS A N 1
ATOM 639 C CA . LYS A 1 84 ? 5.976 4.119 13.738 1.00 85.38 84 LYS A CA 1
ATOM 640 C C . LYS A 1 84 ? 5.290 3.403 12.570 1.00 85.38 84 LYS A C 1
ATOM 642 O O . LYS A 1 84 ? 5.964 3.007 11.625 1.00 85.38 84 LYS A O 1
ATOM 647 N N . GLY A 1 85 ? 3.963 3.277 12.605 1.00 84.75 85 GLY A N 1
ATOM 648 C CA . GLY A 1 85 ? 3.165 2.727 11.508 1.00 84.75 85 GLY A CA 1
ATOM 649 C C . GLY A 1 85 ? 3.331 3.519 10.210 1.00 84.75 85 GLY A C 1
ATOM 650 O O . GLY A 1 85 ? 3.649 2.932 9.179 1.00 84.75 85 GLY A O 1
ATOM 651 N N . ALA A 1 86 ? 3.212 4.848 10.275 1.00 87.44 86 ALA A N 1
ATOM 652 C CA . ALA A 1 86 ? 3.435 5.730 9.128 1.00 87.44 86 ALA A CA 1
ATOM 653 C C . ALA A 1 86 ? 4.865 5.616 8.566 1.00 87.44 86 ALA A C 1
ATOM 655 O O . ALA A 1 86 ? 5.055 5.599 7.354 1.00 87.44 86 ALA A O 1
ATOM 656 N N . TYR A 1 87 ? 5.873 5.474 9.429 1.00 89.50 87 TYR A N 1
ATOM 657 C CA . TYR A 1 87 ? 7.259 5.258 9.009 1.00 89.50 87 TYR A CA 1
ATOM 658 C C . TYR A 1 87 ? 7.436 3.952 8.216 1.00 89.50 87 TYR A C 1
ATOM 660 O O . TYR A 1 87 ? 8.069 3.954 7.161 1.00 89.50 87 TYR A O 1
ATOM 668 N N . PHE A 1 88 ? 6.866 2.837 8.693 1.00 88.75 88 PHE A N 1
ATOM 669 C CA . PHE A 1 88 ? 6.927 1.556 7.976 1.00 88.75 88 PHE A CA 1
ATOM 670 C C . PHE A 1 88 ? 6.146 1.572 6.660 1.00 88.75 88 PHE A C 1
ATOM 672 O O . PHE A 1 88 ? 6.531 0.865 5.726 1.00 88.75 88 PHE A O 1
ATOM 679 N N . GLU A 1 89 ? 5.091 2.382 6.571 1.00 89.00 89 GLU A N 1
ATOM 680 C CA . GLU A 1 89 ? 4.369 2.602 5.317 1.00 89.00 89 GLU A CA 1
ATOM 681 C C . GLU A 1 89 ? 5.270 3.245 4.272 1.00 89.00 89 GLU A C 1
ATOM 683 O O . GLU A 1 89 ? 5.533 2.646 3.232 1.00 89.00 89 GLU A O 1
ATOM 688 N N . VAL A 1 90 ? 5.843 4.406 4.599 1.00 92.19 90 VAL A N 1
ATOM 689 C CA . VAL A 1 90 ? 6.723 5.134 3.677 1.00 92.19 90 VAL A CA 1
ATOM 690 C C . VAL A 1 90 ? 7.948 4.294 3.315 1.00 92.19 90 VAL A C 1
ATOM 692 O O . VAL A 1 90 ? 8.367 4.276 2.161 1.00 92.19 90 VAL A O 1
ATOM 695 N N . LEU A 1 91 ? 8.503 3.536 4.266 1.00 91.00 91 LEU A N 1
ATOM 696 C CA . LEU A 1 91 ? 9.592 2.601 3.987 1.00 91.00 91 LEU A CA 1
ATOM 697 C C . LEU A 1 91 ? 9.179 1.516 2.980 1.00 91.00 91 LEU A C 1
ATOM 699 O O . LEU A 1 91 ? 9.961 1.176 2.093 1.00 91.00 91 LEU A O 1
ATOM 703 N N . SER A 1 92 ? 7.962 0.982 3.096 1.00 90.19 92 SER A N 1
ATOM 704 C CA . SER A 1 92 ? 7.434 0.001 2.144 1.00 90.19 92 SER A CA 1
ATOM 705 C C . SER A 1 92 ? 7.282 0.616 0.750 1.00 90.19 92 SER A C 1
ATOM 707 O O . SER A 1 92 ? 7.712 0.004 -0.226 1.00 90.19 92 SER A O 1
ATOM 709 N N . ASP A 1 93 ? 6.790 1.853 0.651 1.00 92.19 93 ASP A N 1
ATOM 710 C CA . ASP A 1 93 ? 6.668 2.580 -0.621 1.00 92.19 93 ASP A CA 1
ATOM 711 C C . ASP A 1 93 ? 8.029 2.910 -1.259 1.00 92.19 93 ASP A C 1
ATOM 713 O O . ASP A 1 93 ? 8.179 2.939 -2.486 1.00 92.19 93 ASP A O 1
ATOM 717 N N . MET A 1 94 ? 9.068 3.124 -0.447 1.00 93.56 94 MET A N 1
ATOM 718 C CA . MET A 1 94 ? 10.440 3.221 -0.953 1.00 93.56 94 MET A CA 1
ATOM 719 C C . MET A 1 94 ? 10.897 1.900 -1.565 1.00 93.56 94 MET A C 1
ATOM 721 O O . MET A 1 94 ? 11.463 1.901 -2.657 1.00 93.56 94 MET A O 1
ATOM 725 N N . LEU A 1 95 ? 10.655 0.776 -0.884 1.00 92.44 95 LEU A N 1
ATOM 726 C CA . LEU A 1 95 ? 11.056 -0.546 -1.367 1.00 92.44 95 LEU A CA 1
ATOM 727 C C . LEU A 1 95 ? 10.348 -0.911 -2.676 1.00 92.44 95 LEU A C 1
ATOM 729 O O . LEU A 1 95 ? 10.994 -1.431 -3.587 1.00 92.44 95 LEU A O 1
ATOM 733 N N . THR A 1 96 ? 9.057 -0.596 -2.808 1.00 92.31 96 THR A N 1
ATOM 734 C CA . THR A 1 96 ? 8.325 -0.800 -4.067 1.00 92.31 96 THR A CA 1
ATOM 735 C C . THR A 1 96 ? 8.877 0.094 -5.179 1.00 92.31 96 THR A C 1
ATOM 737 O O . THR A 1 96 ? 9.134 -0.406 -6.273 1.00 92.31 96 THR A O 1
ATOM 740 N N . SER A 1 97 ? 9.169 1.370 -4.896 1.00 94.00 97 SER A N 1
ATOM 741 C CA . SER A 1 97 ? 9.798 2.291 -5.860 1.00 94.00 97 SER A CA 1
ATOM 742 C C . SER A 1 97 ? 11.159 1.774 -6.340 1.00 94.00 97 SER A C 1
ATOM 744 O O . SER A 1 97 ? 11.442 1.784 -7.537 1.00 94.00 97 SER A O 1
ATOM 746 N N . VAL A 1 98 ? 11.986 1.250 -5.428 1.00 94.69 98 VAL A N 1
ATOM 747 C CA . VAL A 1 98 ? 13.269 0.613 -5.765 1.00 94.69 98 VAL A CA 1
ATOM 748 C C . VAL A 1 98 ? 13.058 -0.632 -6.628 1.00 94.69 98 VAL A C 1
ATOM 750 O O . VAL A 1 98 ? 13.758 -0.799 -7.624 1.00 94.69 98 VAL A O 1
ATOM 753 N N . GLY A 1 99 ? 12.079 -1.480 -6.303 1.00 93.75 99 GLY A N 1
ATOM 754 C CA . GLY A 1 99 ? 11.733 -2.648 -7.118 1.00 93.75 99 GLY A CA 1
ATOM 755 C C . GLY A 1 99 ? 11.365 -2.271 -8.557 1.00 93.75 99 GLY A C 1
ATOM 756 O O . GLY A 1 99 ? 11.885 -2.860 -9.505 1.00 93.75 99 GLY A O 1
ATOM 757 N N . VAL A 1 100 ? 10.533 -1.239 -8.726 1.00 93.50 100 VAL A N 1
ATOM 758 C CA . VAL A 1 100 ? 10.154 -0.682 -10.038 1.00 93.50 100 VAL A CA 1
ATOM 759 C C . VAL A 1 100 ? 11.381 -0.139 -10.779 1.00 93.50 100 VAL A C 1
ATOM 761 O O . VAL A 1 100 ? 11.548 -0.403 -11.969 1.00 93.50 100 VAL A O 1
ATOM 764 N N . MET A 1 101 ? 12.286 0.563 -10.090 1.00 94.50 101 MET A N 1
ATOM 765 C CA . MET A 1 101 ? 13.534 1.037 -10.700 1.00 94.50 101 MET A CA 1
ATOM 766 C C . MET A 1 101 ? 14.428 -0.113 -11.172 1.00 94.50 101 MET A C 1
ATOM 768 O O . MET A 1 101 ? 14.973 -0.048 -12.273 1.00 94.50 101 MET A O 1
ATOM 772 N N . ILE A 1 102 ? 14.557 -1.179 -10.377 1.00 94.00 102 ILE A N 1
ATOM 773 C CA . ILE A 1 102 ? 15.325 -2.372 -10.752 1.00 94.00 102 ILE A CA 1
ATOM 774 C C . ILE A 1 102 ? 14.736 -3.005 -12.020 1.00 94.00 102 ILE A C 1
ATOM 776 O O . ILE A 1 102 ? 15.488 -3.278 -12.955 1.00 94.00 102 ILE A O 1
ATOM 780 N N . ALA A 1 103 ? 13.408 -3.165 -12.102 1.00 92.56 103 ALA A N 1
ATOM 781 C CA . ALA A 1 103 ? 12.755 -3.642 -13.324 1.00 92.56 103 ALA A CA 1
ATOM 782 C C . ALA A 1 103 ? 13.070 -2.741 -14.527 1.00 92.56 103 ALA A C 1
ATOM 784 O O . ALA A 1 103 ? 13.479 -3.240 -15.573 1.00 92.56 103 ALA A O 1
ATOM 785 N N . GLY A 1 104 ? 12.959 -1.417 -14.371 1.00 92.50 104 GLY A N 1
ATOM 786 C CA . GLY A 1 104 ? 13.275 -0.454 -15.430 1.00 92.50 104 GLY A CA 1
ATOM 787 C C . GLY A 1 104 ? 14.717 -0.557 -15.943 1.00 92.50 104 GLY A C 1
ATOM 788 O O . GLY A 1 104 ? 14.943 -0.565 -17.154 1.00 92.50 104 GLY A O 1
ATOM 789 N N . VAL A 1 105 ? 15.698 -0.695 -15.044 1.00 92.94 105 VAL A N 1
ATOM 790 C CA . VAL A 1 105 ? 17.120 -0.860 -15.405 1.00 92.94 105 VAL A CA 1
ATOM 791 C C . VAL A 1 105 ? 17.365 -2.181 -16.135 1.00 92.94 105 VAL A C 1
ATOM 793 O O . VAL A 1 105 ? 18.092 -2.209 -17.132 1.00 92.94 105 VAL A O 1
ATOM 796 N N . ILE A 1 106 ? 16.746 -3.271 -15.678 1.00 92.81 106 ILE A N 1
ATOM 797 C CA . ILE A 1 106 ? 16.856 -4.577 -16.335 1.00 92.81 106 ILE A C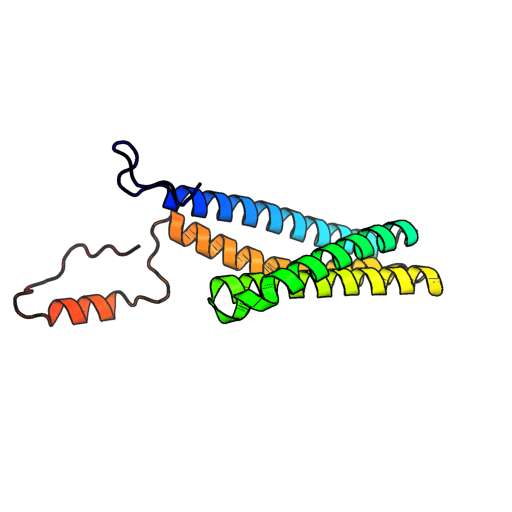A 1
ATOM 798 C C . ILE A 1 106 ? 16.283 -4.499 -17.751 1.00 92.81 106 ILE A C 1
ATOM 800 O O . ILE A 1 106 ? 16.947 -4.919 -18.698 1.00 92.81 106 ILE A O 1
ATOM 804 N N . MET A 1 107 ? 15.108 -3.892 -17.923 1.00 91.62 107 MET A N 1
ATOM 805 C CA . MET A 1 107 ? 14.493 -3.726 -19.240 1.00 91.62 107 MET A CA 1
ATOM 806 C C . MET A 1 107 ? 15.355 -2.880 -20.184 1.00 91.62 107 MET A C 1
ATOM 808 O O . MET A 1 107 ? 15.516 -3.254 -21.340 1.00 91.62 107 MET A O 1
ATOM 812 N N . LEU A 1 108 ? 15.961 -1.786 -19.705 1.00 90.56 108 LEU A N 1
ATOM 813 C CA . LEU A 1 108 ? 16.829 -0.936 -20.535 1.00 90.56 108 LEU A CA 1
ATOM 814 C C . LEU A 1 108 ? 18.130 -1.616 -20.967 1.00 90.56 108 LEU A C 1
ATOM 816 O O . LEU A 1 108 ? 18.600 -1.383 -22.075 1.00 90.56 108 LEU A O 1
ATOM 820 N N . THR A 1 109 ? 18.743 -2.402 -20.084 1.00 91.62 109 THR A N 1
ATOM 821 C CA . THR A 1 109 ? 20.073 -2.977 -20.340 1.00 91.62 109 THR A CA 1
ATOM 822 C C . THR A 1 109 ? 20.013 -4.330 -21.042 1.00 91.62 109 THR A C 1
ATOM 824 O O . THR A 1 109 ? 20.912 -4.649 -21.814 1.00 91.62 109 THR A O 1
ATOM 827 N N . THR A 1 110 ? 18.965 -5.121 -20.795 1.00 90.69 110 THR A N 1
ATOM 828 C CA . THR A 1 110 ? 18.852 -6.503 -21.298 1.00 90.69 110 THR A CA 1
ATOM 829 C C . THR A 1 110 ? 17.731 -6.705 -22.314 1.00 90.69 110 THR A C 1
ATOM 831 O O . THR A 1 110 ? 17.710 -7.736 -22.981 1.00 90.69 110 THR A O 1
ATOM 834 N N . GLY A 1 111 ? 16.778 -5.771 -22.417 1.00 87.56 111 GLY A N 1
ATOM 835 C CA . GLY A 1 111 ? 15.553 -5.961 -23.200 1.00 87.56 111 GLY A CA 1
ATOM 836 C C . GLY A 1 111 ? 14.584 -6.989 -22.600 1.00 87.56 111 GLY A C 1
ATOM 837 O O . GLY A 1 111 ? 13.637 -7.407 -23.261 1.00 87.56 111 GLY A O 1
ATOM 838 N N . TRP A 1 112 ? 14.796 -7.438 -21.357 1.00 90.56 112 TRP A N 1
ATOM 839 C CA . TRP A 1 1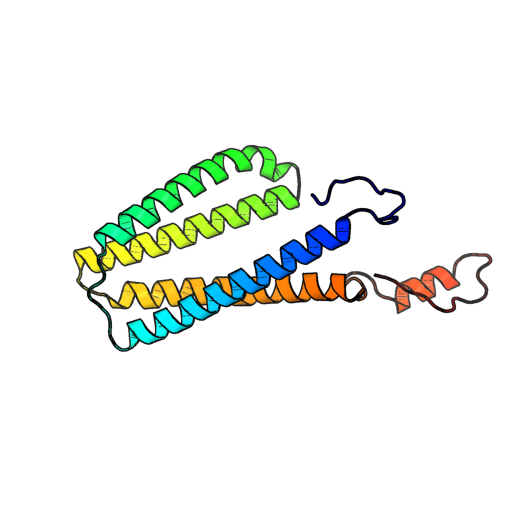12 ? 13.931 -8.424 -20.710 1.00 90.56 112 TRP A CA 1
ATOM 840 C C . TRP A 1 112 ? 12.689 -7.769 -20.084 1.00 90.56 112 TRP A C 1
ATOM 842 O O . TRP A 1 112 ? 12.637 -7.495 -18.883 1.00 90.56 112 TRP A O 1
ATOM 852 N N . TYR A 1 113 ? 11.664 -7.534 -20.909 1.00 89.00 113 TYR A N 1
ATOM 853 C CA . TYR A 1 113 ? 10.414 -6.859 -20.519 1.00 89.00 113 TYR A CA 1
ATOM 854 C C . TYR A 1 113 ? 9.540 -7.628 -19.516 1.00 89.00 113 TYR A C 1
ATOM 856 O O . TYR A 1 113 ? 8.655 -7.038 -18.904 1.00 89.00 113 TYR A O 1
ATOM 864 N N . TYR A 1 114 ? 9.822 -8.909 -19.257 1.00 91.06 114 TYR A N 1
ATOM 865 C CA . TYR A 1 114 ? 9.136 -9.684 -18.212 1.00 91.06 114 TYR A CA 1
ATOM 866 C C . TYR A 1 114 ? 9.456 -9.211 -16.783 1.00 91.06 114 TYR A C 1
ATOM 868 O O . TYR A 1 114 ? 8.743 -9.577 -15.847 1.00 91.06 114 TYR A O 1
ATOM 876 N N . ALA A 1 115 ? 10.494 -8.387 -16.596 1.00 91.38 115 ALA A N 1
ATOM 877 C CA . ALA A 1 115 ? 10.815 -7.814 -15.291 1.00 91.38 115 ALA A CA 1
ATOM 878 C C . ALA A 1 115 ? 9.667 -6.949 -14.729 1.00 91.38 115 ALA A C 1
ATOM 880 O O . ALA A 1 115 ? 9.385 -7.016 -13.532 1.00 91.38 115 ALA A O 1
ATOM 881 N N . ASP A 1 116 ? 8.978 -6.179 -15.580 1.00 91.06 116 ASP A N 1
ATOM 882 C CA . ASP A 1 116 ? 7.854 -5.321 -15.179 1.00 91.06 116 ASP A CA 1
ATOM 883 C C . ASP A 1 116 ? 6.641 -6.100 -14.635 1.00 91.06 116 ASP A C 1
ATOM 885 O O . ASP A 1 116 ? 6.252 -5.843 -13.491 1.00 91.06 116 ASP A O 1
ATOM 889 N N . PRO A 1 117 ? 6.049 -7.072 -15.362 1.00 92.62 117 PRO A N 1
ATOM 890 C CA . PRO A 1 117 ? 4.916 -7.832 -14.843 1.00 92.62 117 PRO A CA 1
ATOM 891 C C . PRO A 1 117 ? 5.275 -8.644 -13.596 1.00 92.62 117 PRO A C 1
ATOM 893 O O . PRO A 1 117 ? 4.432 -8.797 -12.716 1.00 92.62 117 PRO A O 1
ATOM 896 N N . LEU A 1 118 ? 6.517 -9.121 -13.464 1.00 94.25 118 LEU A N 1
ATOM 897 C CA . LEU A 1 118 ? 6.938 -9.890 -12.292 1.00 94.25 118 LEU A CA 1
ATOM 898 C C . LEU A 1 118 ? 7.013 -9.018 -11.029 1.00 94.25 118 LEU A C 1
ATOM 900 O O . LEU A 1 118 ? 6.468 -9.389 -9.987 1.00 94.25 118 LEU A O 1
ATOM 904 N N . ILE A 1 119 ? 7.628 -7.836 -11.127 1.00 93.75 119 ILE A N 1
ATOM 905 C CA . ILE A 1 119 ? 7.678 -6.873 -10.019 1.00 93.75 119 ILE A CA 1
ATOM 906 C C . ILE A 1 119 ? 6.288 -6.297 -9.722 1.00 93.75 119 ILE A C 1
ATOM 908 O O . ILE A 1 119 ? 5.898 -6.227 -8.557 1.00 93.75 119 ILE A O 1
ATOM 912 N N . SER A 1 120 ? 5.510 -5.947 -10.748 1.00 92.06 120 SER A N 1
ATOM 913 C CA . SER A 1 120 ? 4.140 -5.445 -10.585 1.00 92.06 120 SER A CA 1
ATOM 914 C C . SER A 1 120 ? 3.236 -6.470 -9.892 1.00 92.06 120 SER A C 1
ATOM 916 O O . SER A 1 120 ? 2.499 -6.115 -8.971 1.00 92.06 120 SER A O 1
ATOM 918 N N . ALA A 1 121 ? 3.335 -7.753 -10.260 1.00 95.31 121 ALA A N 1
ATOM 919 C CA . ALA A 1 121 ? 2.610 -8.826 -9.586 1.00 95.31 121 ALA A CA 1
ATOM 920 C C . ALA A 1 121 ? 3.024 -8.952 -8.113 1.00 95.31 121 ALA A C 1
ATOM 922 O O . ALA A 1 121 ? 2.160 -9.038 -7.241 1.00 95.31 121 ALA A O 1
ATOM 923 N N . ALA A 1 122 ? 4.328 -8.910 -7.819 1.00 94.69 122 ALA A N 1
ATOM 924 C CA . ALA A 1 122 ? 4.828 -8.966 -6.447 1.00 94.69 122 ALA A CA 1
ATOM 925 C C . ALA A 1 122 ? 4.294 -7.801 -5.593 1.00 94.69 122 ALA A C 1
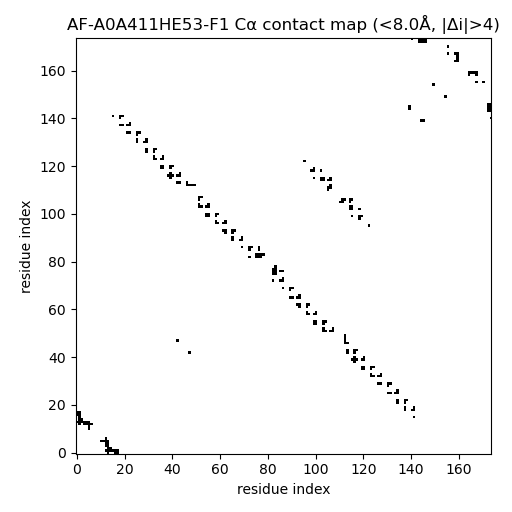ATOM 927 O O . ALA A 1 122 ? 3.799 -8.028 -4.490 1.00 94.69 122 ALA A O 1
ATOM 928 N N . ILE A 1 123 ? 4.320 -6.570 -6.115 1.00 92.50 123 ILE A N 1
ATOM 929 C CA . ILE A 1 123 ? 3.776 -5.387 -5.429 1.00 92.50 123 ILE A CA 1
ATOM 930 C C . ILE A 1 123 ? 2.270 -5.549 -5.189 1.00 92.50 123 ILE A C 1
ATOM 932 O O . ILE A 1 123 ? 1.800 -5.361 -4.066 1.00 92.50 123 ILE A O 1
ATOM 936 N N . GLY A 1 124 ? 1.511 -5.954 -6.213 1.00 93.00 124 GLY A N 1
ATOM 937 C CA . GLY A 1 124 ? 0.073 -6.193 -6.091 1.00 93.00 124 GLY A CA 1
ATOM 938 C C . GLY A 1 124 ? -0.264 -7.229 -5.013 1.00 93.00 124 GLY A C 1
ATOM 939 O O . GLY A 1 124 ? -1.151 -6.987 -4.194 1.00 93.00 124 GLY A O 1
ATOM 940 N N . LEU A 1 125 ? 0.486 -8.337 -4.960 1.00 94.75 125 LEU A N 1
ATOM 941 C CA . LEU A 1 125 ? 0.313 -9.414 -3.977 1.00 94.75 125 LEU A CA 1
ATOM 942 C C . LEU A 1 125 ? 0.693 -9.003 -2.550 1.00 94.75 125 LEU A C 1
ATOM 944 O O . LEU A 1 125 ? 0.136 -9.550 -1.601 1.00 94.75 125 LEU A O 1
ATOM 948 N N . LEU A 1 126 ? 1.611 -8.051 -2.380 1.00 91.12 126 LEU A N 1
ATOM 949 C CA . LEU A 1 126 ? 1.949 -7.499 -1.066 1.00 91.12 126 LEU A CA 1
ATOM 950 C C . LEU A 1 126 ? 0.870 -6.537 -0.552 1.00 91.12 126 LEU A C 1
ATOM 952 O O . LEU A 1 126 ? 0.541 -6.557 0.636 1.00 91.12 126 LEU A O 1
ATOM 956 N N . ILE A 1 127 ? 0.296 -5.716 -1.437 1.00 91.25 127 ILE A N 1
ATOM 957 C CA . ILE A 1 127 ? -0.727 -4.724 -1.076 1.00 91.25 127 ILE A CA 1
ATOM 958 C C . ILE A 1 127 ? -2.062 -5.409 -0.751 1.00 91.25 127 ILE A C 1
ATOM 960 O O . ILE A 1 127 ? -2.658 -5.138 0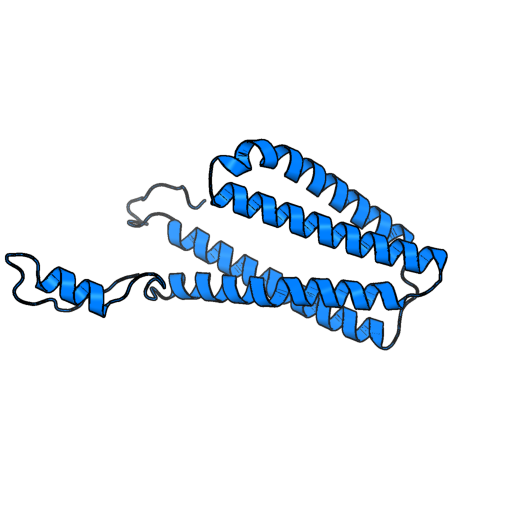.293 1.00 91.25 127 ILE A O 1
ATOM 964 N N . PHE A 1 128 ? -2.510 -6.338 -1.601 1.00 94.50 128 PHE A N 1
ATOM 965 C CA . PHE A 1 128 ? -3.846 -6.939 -1.529 1.00 94.50 128 PHE A CA 1
ATOM 966 C C . PHE A 1 128 ? -4.255 -7.469 -0.136 1.00 94.50 128 PHE A C 1
ATOM 968 O O . PHE A 1 128 ? -5.270 -7.009 0.396 1.00 94.50 128 PHE A O 1
ATOM 975 N N . PRO A 1 129 ? -3.515 -8.403 0.502 1.00 94.44 129 PRO A N 1
ATOM 976 C CA . PRO A 1 129 ? -3.941 -9.002 1.768 1.00 94.44 129 PRO A CA 1
ATOM 977 C C . PRO A 1 129 ? -3.978 -7.976 2.901 1.00 94.44 129 PRO A C 1
ATOM 979 O O . PRO A 1 129 ? -4.841 -8.037 3.780 1.00 94.44 129 PRO A O 1
ATOM 982 N N . ARG A 1 130 ? -3.058 -7.007 2.871 1.00 90.19 130 ARG A N 1
ATOM 983 C CA . ARG A 1 130 ? -2.979 -5.948 3.871 1.00 90.19 130 ARG A CA 1
ATOM 984 C C . ARG A 1 130 ? -4.180 -5.017 3.774 1.00 90.19 130 ARG A C 1
ATOM 986 O O . ARG A 1 130 ? -4.825 -4.750 4.787 1.00 90.19 130 ARG A O 1
ATOM 993 N N . THR A 1 131 ? -4.506 -4.561 2.567 1.00 91.81 131 THR A N 1
ATOM 994 C CA . THR A 1 131 ? -5.663 -3.692 2.343 1.00 91.81 131 THR A CA 1
ATOM 995 C C . THR A 1 131 ? -6.974 -4.427 2.613 1.00 91.81 131 THR A C 1
ATOM 997 O O . THR A 1 131 ? -7.887 -3.843 3.190 1.00 91.81 131 THR A O 1
ATOM 1000 N N . TRP A 1 132 ? -7.059 -5.722 2.286 1.00 95.19 132 TRP A N 1
ATOM 1001 C CA . TRP A 1 132 ? -8.218 -6.550 2.623 1.00 95.19 132 TRP A CA 1
ATOM 1002 C C . TRP A 1 132 ? -8.445 -6.632 4.134 1.00 95.19 132 TRP A C 1
ATOM 1004 O O . TRP A 1 132 ? -9.556 -6.403 4.612 1.00 95.19 132 TRP A O 1
ATOM 1014 N N . LYS A 1 133 ? -7.384 -6.896 4.904 1.00 92.56 133 LYS A N 1
ATOM 1015 C CA . LYS A 1 133 ? -7.457 -6.923 6.369 1.00 92.56 133 LYS A CA 1
ATOM 1016 C C . LYS A 1 133 ? -7.912 -5.574 6.935 1.00 92.56 133 LYS A C 1
ATOM 1018 O O . LYS A 1 133 ? -8.809 -5.554 7.775 1.00 92.56 133 LYS A O 1
ATOM 1023 N N . LEU A 1 134 ? -7.339 -4.472 6.445 1.00 88.69 134 LEU A N 1
ATOM 1024 C CA . LEU A 1 134 ? -7.711 -3.117 6.862 1.00 88.69 134 LEU A CA 1
ATOM 1025 C C . LEU A 1 134 ? -9.185 -2.810 6.559 1.00 88.69 134 LEU A C 1
ATOM 1027 O O . LEU A 1 134 ? -9.883 -2.256 7.405 1.00 88.69 134 LEU A O 1
ATOM 1031 N N . LEU A 1 135 ? -9.671 -3.201 5.376 1.00 93.06 135 LEU A N 1
ATOM 1032 C CA . LEU A 1 135 ? -11.074 -3.038 5.002 1.00 93.06 135 LEU A CA 1
ATOM 1033 C C . LEU A 1 135 ? -11.990 -3.784 5.977 1.00 93.06 135 LEU A C 1
ATOM 1035 O O . LEU A 1 135 ? -12.949 -3.201 6.473 1.00 93.06 135 LEU A O 1
ATOM 1039 N N . MET A 1 136 ? -11.691 -5.054 6.266 1.00 92.75 136 MET A N 1
ATOM 1040 C CA . MET A 1 136 ? -12.502 -5.860 7.183 1.00 92.75 136 MET A CA 1
ATOM 1041 C C . MET A 1 136 ? -12.504 -5.287 8.603 1.00 92.75 136 MET A C 1
ATOM 1043 O O . MET A 1 136 ? -13.534 -5.308 9.268 1.00 92.75 136 MET A O 1
ATOM 1047 N N . GLU A 1 137 ? -11.380 -4.738 9.065 1.00 89.31 137 GLU A N 1
ATOM 1048 C CA . GLU A 1 137 ? -11.298 -4.064 10.363 1.00 89.31 137 GLU A CA 1
ATOM 1049 C C . GLU A 1 137 ? -12.155 -2.799 10.399 1.00 89.31 137 GLU A C 1
ATOM 1051 O O . GLU A 1 137 ? -12.967 -2.642 11.307 1.00 89.31 137 GLU A O 1
ATOM 1056 N N . ALA A 1 138 ? -12.061 -1.940 9.385 1.00 88.06 138 ALA A N 1
ATOM 1057 C CA . ALA A 1 138 ? -12.874 -0.731 9.314 1.00 88.06 138 ALA A CA 1
ATOM 1058 C C . ALA A 1 138 ? -14.380 -1.043 9.184 1.00 88.06 138 ALA A C 1
ATOM 1060 O O . ALA A 1 138 ? -15.202 -0.387 9.823 1.00 88.06 138 ALA A O 1
ATOM 1061 N N . VAL A 1 139 ? -14.751 -2.075 8.418 1.00 90.31 139 VAL A N 1
ATOM 1062 C CA . VAL A 1 139 ? -16.141 -2.550 8.313 1.00 90.31 139 VAL A CA 1
ATOM 1063 C C . VAL A 1 139 ? -16.642 -3.109 9.644 1.00 90.31 139 VAL A C 1
ATOM 1065 O O . VAL A 1 139 ? -17.763 -2.792 10.029 1.00 90.31 139 VAL A O 1
ATOM 1068 N N . ASN A 1 140 ? -15.828 -3.876 10.377 1.00 88.62 140 ASN A N 1
ATOM 1069 C CA . ASN A 1 140 ? -16.202 -4.384 11.700 1.00 88.62 140 ASN A CA 1
ATOM 1070 C C . ASN A 1 140 ? -16.553 -3.242 12.662 1.00 88.62 140 ASN A C 1
A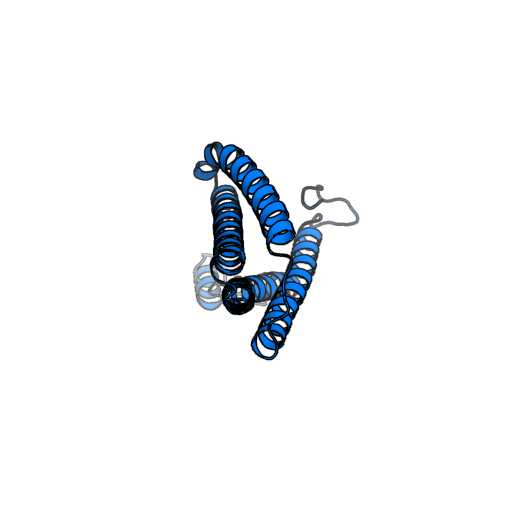TOM 1072 O O . ASN A 1 140 ? -17.564 -3.312 13.351 1.00 88.62 140 ASN A O 1
ATOM 1076 N N . VAL A 1 141 ? -15.770 -2.158 12.648 1.00 86.31 141 VAL A N 1
ATOM 1077 C CA . VAL A 1 141 ? -16.059 -0.975 13.472 1.00 86.31 141 VAL A CA 1
ATOM 1078 C C . VAL A 1 141 ? -17.340 -0.261 13.010 1.00 86.31 141 VAL A C 1
ATOM 1080 O O . VAL A 1 141 ? -18.113 0.208 13.841 1.00 86.31 141 VAL A O 1
ATOM 1083 N N . LEU A 1 142 ? -17.619 -0.191 11.701 1.00 86.56 142 LEU A N 1
ATOM 1084 C CA . LEU A 1 142 ? -18.885 0.376 11.203 1.00 86.56 142 LEU A CA 1
ATOM 1085 C C . LEU A 1 142 ? -20.112 -0.451 11.596 1.00 86.56 142 LEU A C 1
ATOM 1087 O O . LEU A 1 142 ? -21.185 0.123 11.778 1.00 86.56 142 LEU A O 1
ATOM 1091 N N . LEU A 1 143 ? -19.955 -1.770 11.700 1.00 88.19 143 LEU A N 1
ATOM 1092 C CA . LEU A 1 143 ? -21.006 -2.702 12.103 1.00 88.19 143 LEU A CA 1
ATOM 1093 C C . LEU A 1 143 ? -21.161 -2.818 13.626 1.00 88.19 143 LEU A C 1
ATOM 1095 O O . LEU A 1 143 ? -21.927 -3.666 14.072 1.00 88.19 143 LEU A O 1
ATOM 1099 N N . GLU A 1 144 ? -20.455 -1.991 14.408 1.00 84.81 144 GLU A N 1
ATOM 1100 C CA . GLU A 1 144 ? -20.448 -2.058 15.879 1.00 84.81 144 GLU A CA 1
ATOM 1101 C C . GLU A 1 144 ? -20.069 -3.466 16.385 1.00 84.81 144 GLU A C 1
ATOM 1103 O O . GLU A 1 144 ? -20.590 -3.964 17.381 1.00 84.81 144 GLU A O 1
ATOM 1108 N N . GLY A 1 145 ? -19.171 -4.134 15.653 1.00 82.06 145 GLY A N 1
ATOM 1109 C CA . GLY A 1 145 ? -18.686 -5.465 15.985 1.00 82.06 145 GLY A CA 1
ATOM 1110 C C . GLY A 1 145 ? -17.737 -5.433 17.177 1.00 82.06 145 GLY A C 1
ATOM 1111 O O . GLY A 1 145 ? -16.929 -4.518 17.317 1.00 82.06 145 GLY A O 1
ATOM 1112 N N . THR A 1 146 ? -17.793 -6.475 18.003 1.00 82.06 146 THR A N 1
ATOM 1113 C CA . THR A 1 146 ? -16.980 -6.580 19.218 1.00 82.06 146 THR A CA 1
ATOM 1114 C C . THR A 1 146 ? -15.480 -6.429 18.915 1.00 82.06 146 THR A C 1
ATOM 1116 O O . THR A 1 146 ? -14.986 -7.049 17.960 1.00 82.06 146 THR A O 1
ATOM 1119 N N . PRO A 1 147 ? -14.738 -5.635 19.713 1.00 79.19 147 PRO A N 1
ATOM 1120 C CA . PRO A 1 147 ? -13.293 -5.506 19.576 1.00 79.19 147 PRO A CA 1
ATOM 1121 C C . PRO A 1 147 ? -12.591 -6.866 19.680 1.00 79.19 147 PRO A C 1
ATOM 1123 O O . PRO A 1 147 ? -12.952 -7.709 20.500 1.00 79.19 147 PRO A O 1
ATOM 1126 N N . LYS A 1 148 ? -11.571 -7.095 18.843 1.00 75.25 148 LYS A N 1
ATOM 1127 C CA . LYS A 1 148 ? -10.864 -8.392 18.763 1.00 75.25 148 LYS A CA 1
ATOM 1128 C C . LYS A 1 148 ? -10.092 -8.746 20.041 1.00 75.25 148 LYS A C 1
ATOM 1130 O O . LYS A 1 148 ? -9.695 -9.892 20.214 1.00 75.25 148 LYS A O 1
ATOM 1135 N N . ASP A 1 149 ? -9.829 -7.754 20.875 1.00 80.69 149 ASP A N 1
ATOM 1136 C CA . ASP A 1 149 ? -9.096 -7.817 22.134 1.00 80.69 149 ASP A CA 1
ATOM 1137 C C . ASP A 1 149 ? -10.003 -8.007 23.360 1.00 80.69 149 ASP A C 1
ATOM 1139 O O . ASP A 1 149 ? -9.494 -8.138 24.471 1.00 80.69 149 ASP A O 1
ATOM 1143 N N . VAL A 1 150 ? -11.329 -8.060 23.175 1.00 81.12 150 VAL A N 1
ATOM 1144 C CA . VAL A 1 150 ? -12.296 -8.227 24.265 1.00 81.12 150 VAL A CA 1
ATOM 1145 C C . VAL A 1 150 ? -12.966 -9.596 24.186 1.00 81.12 150 VAL A C 1
ATOM 1147 O O . VAL A 1 150 ? -13.739 -9.877 23.270 1.00 81.12 150 VAL A O 1
ATOM 1150 N N . ASP A 1 151 ? -12.729 -10.433 25.197 1.00 85.00 151 ASP A N 1
ATOM 1151 C CA . ASP A 1 151 ? -13.529 -11.635 25.430 1.00 85.00 151 ASP A CA 1
ATOM 1152 C C . ASP A 1 151 ? -14.787 -11.260 26.233 1.00 85.00 151 ASP A C 1
ATOM 1154 O O . ASP A 1 151 ? -14.726 -10.920 27.417 1.00 85.00 151 ASP A O 1
ATOM 1158 N N . ILE A 1 152 ? -15.951 -11.313 25.576 1.00 85.88 152 ILE A N 1
ATOM 1159 C CA . ILE A 1 152 ? -17.246 -10.983 26.192 1.00 85.88 152 ILE A CA 1
ATOM 1160 C C . ILE A 1 152 ? -17.542 -11.890 27.394 1.00 85.88 152 ILE A C 1
ATOM 1162 O O . ILE A 1 152 ? -18.141 -11.436 28.370 1.00 85.88 152 ILE A O 1
ATOM 1166 N N . GLN A 1 153 ? -17.145 -13.164 27.339 1.00 84.62 153 GLN A N 1
ATOM 1167 C CA . GLN A 1 153 ? -17.402 -14.124 28.411 1.00 84.62 153 GLN A CA 1
ATOM 1168 C C . GLN A 1 153 ? -16.535 -13.823 29.627 1.00 84.62 153 GLN A C 1
ATOM 1170 O O . GLN A 1 153 ? -17.033 -13.827 30.756 1.00 84.62 153 GLN A O 1
ATOM 1175 N N . GLU A 1 154 ? -15.257 -13.517 29.403 1.00 87.69 154 GLU A N 1
ATOM 1176 C CA . GLU A 1 154 ? -14.360 -13.096 30.477 1.00 87.69 154 GLU A CA 1
ATOM 1177 C C . GLU A 1 154 ? -14.848 -11.788 31.111 1.00 87.69 154 GLU A C 1
ATOM 1179 O O . GLU A 1 154 ? -14.992 -11.716 32.333 1.00 87.69 154 GLU A O 1
ATOM 1184 N N . LEU A 1 155 ? -15.217 -10.795 30.293 1.00 87.62 155 LEU A N 1
ATOM 1185 C CA . LEU A 1 155 ? -15.700 -9.506 30.783 1.00 87.62 155 LEU A CA 1
ATOM 1186 C C . LEU A 1 155 ? -16.999 -9.643 31.586 1.00 87.62 155 LEU A C 1
ATOM 1188 O O . LEU A 1 155 ? -17.114 -9.078 32.674 1.00 87.62 155 LEU A O 1
ATOM 1192 N N . ARG A 1 156 ? -17.967 -10.423 31.086 1.00 87.50 156 ARG A N 1
ATOM 1193 C CA . ARG A 1 156 ? -19.214 -10.729 31.803 1.00 87.50 156 ARG A CA 1
ATOM 1194 C C . ARG A 1 156 ? -18.910 -11.338 33.168 1.00 87.50 156 ARG A C 1
ATOM 1196 O O . ARG A 1 156 ? -19.429 -10.865 34.175 1.00 87.50 156 ARG A O 1
ATOM 1203 N N . LYS A 1 157 ? -18.036 -12.345 33.211 1.00 88.31 157 LYS A N 1
ATOM 1204 C CA . LYS A 1 157 ? -17.667 -13.030 34.451 1.00 88.31 157 LYS A CA 1
ATOM 1205 C C . LYS A 1 157 ? -16.996 -12.084 35.448 1.00 88.31 157 LYS A C 1
ATOM 1207 O O . LYS A 1 157 ? -17.299 -12.142 36.637 1.00 88.31 157 LYS A O 1
ATOM 1212 N N . SER A 1 158 ? -16.119 -11.195 34.987 1.00 89.44 158 SER A N 1
ATOM 1213 C CA . SER A 1 158 ? -15.502 -10.174 35.841 1.00 89.44 158 SER A CA 1
ATOM 1214 C C . SER A 1 158 ? -16.522 -9.165 36.382 1.00 89.44 158 SER A C 1
ATOM 1216 O O . SER A 1 158 ? -16.453 -8.791 37.553 1.00 89.44 158 SER A O 1
ATOM 1218 N N . LEU A 1 159 ? -17.500 -8.754 35.570 1.00 89.00 159 LEU A N 1
ATOM 1219 C CA . LEU A 1 159 ? -18.576 -7.861 36.012 1.00 89.00 159 LEU A CA 1
ATOM 1220 C C . LEU A 1 159 ? -19.473 -8.531 37.063 1.00 89.00 159 LEU A C 1
ATOM 1222 O O . LEU A 1 159 ? -19.760 -7.922 38.091 1.00 89.00 159 LEU A O 1
ATOM 1226 N N . GLU A 1 160 ? -19.846 -9.795 36.859 1.00 90.88 160 GLU A N 1
ATOM 1227 C CA . GLU A 1 160 ? -20.656 -10.582 37.805 1.00 90.88 160 GLU A CA 1
ATOM 1228 C C . GLU A 1 160 ? -19.937 -10.836 39.146 1.00 90.88 160 GLU A C 1
ATOM 1230 O O . GLU A 1 160 ? -20.583 -11.015 40.175 1.00 90.88 160 GLU A O 1
ATOM 1235 N N . GLN A 1 161 ? -18.600 -10.801 39.172 1.00 91.50 161 GLN A N 1
ATOM 1236 C CA . GLN A 1 161 ? -17.804 -10.906 40.403 1.00 91.50 161 GLN A CA 1
ATOM 1237 C C . GLN A 1 161 ? -17.721 -9.596 41.203 1.00 91.50 161 GLN A C 1
ATOM 1239 O O . GLN A 1 161 ? -17.220 -9.592 42.331 1.00 91.50 161 GLN A O 1
ATOM 1244 N N . THR A 1 162 ? -18.198 -8.478 40.651 1.00 90.81 162 THR A N 1
ATOM 1245 C CA . THR A 1 162 ? -18.143 -7.175 41.320 1.00 90.81 162 THR A CA 1
ATOM 1246 C C . THR A 1 162 ? -19.224 -7.070 42.397 1.00 90.81 162 THR A C 1
ATOM 1248 O O . THR A 1 162 ? -20.399 -7.357 42.167 1.00 90.81 162 THR A O 1
ATOM 1251 N N . GLN A 1 163 ? -18.838 -6.632 43.599 1.00 90.19 163 GLN A N 1
ATOM 1252 C CA . GLN A 1 163 ? -19.741 -6.575 44.748 1.00 90.19 163 GLN A CA 1
ATOM 1253 C C . GLN A 1 163 ? -20.957 -5.677 44.461 1.00 90.19 163 GLN A C 1
ATOM 1255 O O . GLN A 1 163 ? -20.814 -4.498 44.147 1.00 90.19 163 GLN A O 1
ATOM 1260 N N . GLY A 1 164 ? -22.161 -6.240 44.594 1.00 88.56 164 GLY A N 1
ATOM 1261 C CA . GLY A 1 164 ? -23.427 -5.541 44.343 1.00 88.56 164 GLY A CA 1
ATOM 1262 C C . GLY A 1 164 ? -24.052 -5.817 42.971 1.00 88.56 164 GLY A C 1
ATOM 1263 O O . GLY A 1 164 ? -25.224 -5.491 42.779 1.00 88.56 164 GLY A O 1
ATOM 1264 N N . VAL A 1 165 ? -23.334 -6.468 42.051 1.00 88.69 165 VAL A N 1
ATOM 1265 C CA . VAL A 1 165 ? -23.901 -6.959 40.788 1.00 88.69 165 VAL A CA 1
ATOM 1266 C C . VAL A 1 165 ? -24.623 -8.283 41.047 1.00 88.69 165 VAL A C 1
ATOM 1268 O O . VAL A 1 165 ? -24.062 -9.199 41.641 1.00 88.69 165 VAL A O 1
ATOM 1271 N N . LYS A 1 166 ? -25.897 -8.370 40.645 1.00 84.25 166 LYS A N 1
ATOM 1272 C CA . LYS A 1 166 ? -26.705 -9.600 40.750 1.00 84.25 166 LYS A CA 1
ATOM 1273 C C . LYS A 1 166 ? -26.692 -10.421 39.465 1.00 84.25 166 LYS A C 1
ATOM 1275 O O . LYS A 1 166 ? -26.624 -11.639 39.543 1.00 84.25 166 LYS A O 1
ATOM 1280 N N . ASP A 1 167 ? -26.805 -9.746 38.325 1.00 87.75 167 ASP A N 1
ATOM 1281 C CA . ASP A 1 167 ? -26.741 -10.333 36.988 1.00 87.75 167 ASP A CA 1
ATOM 1282 C C . ASP A 1 167 ? -26.436 -9.223 35.966 1.00 87.75 167 ASP A C 1
ATOM 1284 O O . ASP A 1 167 ? -26.733 -8.047 36.214 1.00 87.75 167 ASP A O 1
ATOM 1288 N N . VAL A 1 168 ? -25.848 -9.592 34.829 1.00 86.12 168 VAL A N 1
ATOM 1289 C CA . VAL A 1 168 ? -25.581 -8.701 33.696 1.00 86.12 168 VAL A CA 1
ATOM 1290 C C . VAL A 1 168 ? -26.492 -9.105 32.539 1.00 86.12 168 VAL A C 1
ATOM 1292 O O . VAL A 1 168 ? -26.321 -10.155 31.915 1.00 86.12 168 VAL A O 1
ATOM 1295 N N . HIS A 1 169 ? -27.450 -8.243 32.207 1.00 82.31 169 HIS A N 1
ATOM 1296 C CA . HIS A 1 169 ? -28.308 -8.399 31.034 1.00 82.31 169 HIS A CA 1
ATOM 1297 C C . HIS A 1 169 ? -27.939 -7.364 29.971 1.00 82.31 169 HIS A C 1
ATOM 1299 O O . HIS A 1 169 ? -27.595 -6.234 30.304 1.00 82.31 169 HIS A O 1
ATOM 1305 N N . ASP A 1 170 ? -28.038 -7.762 28.702 1.00 81.62 170 ASP A N 1
ATOM 1306 C CA . ASP A 1 170 ? -27.938 -6.858 27.548 1.00 81.62 170 ASP A CA 1
ATOM 1307 C C . ASP A 1 170 ? -26.586 -6.125 27.394 1.00 81.62 170 ASP A C 1
ATOM 1309 O O . ASP A 1 170 ? -26.508 -4.923 27.131 1.00 81.62 170 ASP A O 1
ATOM 1313 N N . LEU A 1 171 ? -25.489 -6.872 27.574 1.00 83.81 171 LEU A N 1
ATOM 1314 C CA . LEU A 1 171 ? -24.123 -6.371 27.411 1.00 83.81 171 LEU A CA 1
ATOM 1315 C C . LEU A 1 171 ? -23.801 -6.138 25.926 1.00 83.81 171 LEU A C 1
ATOM 1317 O O . LEU A 1 171 ? -23.633 -7.093 25.170 1.00 83.81 171 LEU A O 1
ATOM 1321 N N . HIS A 1 172 ? -23.656 -4.870 25.546 1.00 80.81 172 HIS A N 1
ATOM 1322 C CA . HIS A 1 172 ? -23.253 -4.438 24.208 1.00 80.81 172 HIS A CA 1
ATOM 1323 C C . HIS A 1 172 ? -21.885 -3.756 24.257 1.00 80.81 172 HIS A C 1
ATOM 1325 O O . HIS A 1 172 ? -21.672 -2.849 25.063 1.00 80.81 172 HIS A O 1
ATOM 1331 N N . ILE A 1 173 ? -20.964 -4.194 23.398 1.00 78.38 173 ILE A N 1
ATOM 1332 C CA . ILE A 1 173 ? -19.588 -3.689 23.325 1.00 78.38 173 ILE A CA 1
ATOM 1333 C C . ILE A 1 173 ? -19.223 -3.526 21.852 1.00 78.38 173 ILE A C 1
ATOM 1335 O O . ILE A 1 173 ? -19.365 -4.483 21.086 1.00 78.38 173 ILE A O 1
ATOM 1339 N N . TRP A 1 174 ? -18.741 -2.337 21.495 1.00 76.75 174 TRP A N 1
ATOM 1340 C CA . TRP A 1 174 ? -18.327 -1.940 20.150 1.00 76.75 174 TRP A CA 1
ATOM 1341 C C . TRP A 1 174 ? -17.019 -1.147 20.190 1.00 76.75 174 TRP A C 1
ATOM 1343 O O . TRP A 1 174 ? -16.708 -0.572 21.261 1.00 76.75 174 TRP A O 1
#

Secondary structure (DSSP, 8-state):
-TTPPPBTTBTTTTHHHHHHHHHHHHHHHHHHHHHHHHHHHHHHHS-----HHHHHHHHHHHHHHHHHHHHHHTTTTTT-HHHHHHHHHHHHHHHHHHHHHHHHHHHHHH--TTHHHHHHHHHHHHHHHHHHHHHHHHHHHHTTPPPTT--HHHHHHHHHTSTT-----S----